Protein AF-A0AA38FTX9-F1 (afdb_monomer_lite)

Foldseek 3Di:
DDADPVRHDPDDDDDDDDPVVPDDPPPRPPPPDDPDDDPVNVVVVVVVCVVVVHDDDDDDDDCPVPPDDDPDDDDDDDDPPDDDPDPDDD

Secondary structure (DSSP, 8-state):
-EE-TTSSEEE--------GGGPPTTTTSS--------HHHHHHHHHHHHHTTPPP-----TTGGGSS---S----PPPTT---------

Structure (mmCIF, N/CA/C/O backbone):
data_AF-A0AA38FTX9-F1
#
_entry.id   AF-A0AA38FTX9-F1
#
loop_
_atom_site.group_PDB
_atom_site.id
_atom_site.type_symbol
_atom_site.label_atom_id
_atom_site.label_alt_id
_atom_site.label_comp_id
_atom_site.label_asym_id
_atom_site.label_entity_id
_atom_site.label_seq_id
_atom_site.pdbx_PDB_ins_code
_atom_site.Cartn_x
_atom_site.Cartn_y
_atom_site.Cartn_z
_atom_site.occupancy
_atom_site.B_iso_or_equiv
_atom_site.auth_seq_id
_atom_site.auth_comp_id
_atom_site.auth_asym_id
_atom_site.auth_atom_id
_atom_site.pdbx_PDB_model_num
ATOM 1 N N . THR A 1 1 ? 0.825 -12.753 -20.616 1.00 84.69 1 THR A N 1
ATOM 2 C CA . THR A 1 1 ? -0.546 -12.821 -21.178 1.00 84.69 1 THR A CA 1
ATOM 3 C C . THR A 1 1 ? -1.434 -13.677 -20.293 1.00 84.69 1 THR A C 1
ATOM 5 O O . THR A 1 1 ? -0.918 -14.575 -19.639 1.00 84.69 1 THR A O 1
ATOM 8 N N . LYS A 1 2 ? -2.730 -13.374 -20.184 1.00 88.56 2 LYS A N 1
ATOM 9 C CA . LYS A 1 2 ? -3.747 -14.222 -19.543 1.00 88.56 2 LYS A CA 1
ATOM 10 C C . LYS A 1 2 ? -4.626 -14.804 -20.646 1.00 88.56 2 LYS A C 1
ATOM 12 O O . LYS A 1 2 ? -5.015 -14.062 -21.544 1.00 88.56 2 LYS A O 1
ATOM 17 N N . TYR A 1 3 ? -4.926 -16.089 -20.545 1.00 92.56 3 TYR A N 1
ATOM 18 C CA . TYR A 1 3 ? -5.760 -16.824 -21.489 1.00 92.56 3 TYR A CA 1
ATOM 19 C C . TYR A 1 3 ? -7.094 -17.196 -20.833 1.00 92.56 3 TYR A C 1
ATOM 21 O O . TYR A 1 3 ? -7.174 -17.291 -19.602 1.00 92.56 3 TYR A O 1
ATOM 29 N N . LYS A 1 4 ? -8.134 -17.358 -21.649 1.00 92.00 4 LYS A N 1
ATOM 30 C CA . LYS A 1 4 ? -9.427 -17.923 -21.255 1.00 92.00 4 LYS A CA 1
ATOM 31 C C . LYS A 1 4 ? -9.331 -19.453 -21.201 1.00 92.00 4 LYS A C 1
ATOM 33 O O . LYS A 1 4 ? -8.337 -20.038 -21.626 1.00 92.00 4 LYS A O 1
ATOM 38 N N . SER A 1 5 ? -10.368 -20.108 -20.681 1.00 92.44 5 SER A N 1
ATOM 39 C CA . SER A 1 5 ? -10.448 -21.576 -20.613 1.00 92.44 5 SER A CA 1
ATOM 40 C C . SER A 1 5 ? -10.446 -22.258 -21.986 1.00 92.44 5 SER A C 1
ATOM 42 O O . SER A 1 5 ? -10.073 -23.419 -22.078 1.00 92.44 5 SER A O 1
ATOM 44 N N . ASP A 1 6 ? -10.830 -21.539 -23.043 1.00 93.44 6 ASP A N 1
ATOM 45 C CA . ASP A 1 6 ? -10.809 -21.993 -24.441 1.00 93.44 6 ASP A CA 1
ATOM 46 C C . ASP A 1 6 ? -9.450 -21.778 -25.143 1.00 93.44 6 ASP A C 1
ATOM 48 O O . ASP A 1 6 ? -9.313 -22.060 -26.331 1.00 93.44 6 ASP A O 1
ATOM 52 N N . GLY A 1 7 ? -8.441 -21.264 -24.431 1.00 88.81 7 GLY A N 1
ATOM 53 C CA . GLY A 1 7 ? -7.107 -20.994 -24.973 1.00 88.81 7 GLY A CA 1
ATOM 54 C C . GLY A 1 7 ? -6.972 -19.667 -25.728 1.00 88.81 7 GLY A C 1
ATOM 55 O O . GLY A 1 7 ? -5.856 -19.294 -26.092 1.00 88.81 7 GLY A O 1
ATOM 56 N N . THR A 1 8 ? -8.053 -18.906 -25.919 1.00 94.12 8 THR A N 1
ATOM 57 C CA . THR A 1 8 ? -7.977 -17.561 -26.511 1.00 94.12 8 THR A CA 1
ATOM 58 C C . THR A 1 8 ? -7.399 -16.542 -25.524 1.00 94.12 8 THR A C 1
ATOM 60 O O . THR A 1 8 ? -7.426 -16.725 -24.304 1.00 94.12 8 THR A O 1
ATOM 63 N N . ILE 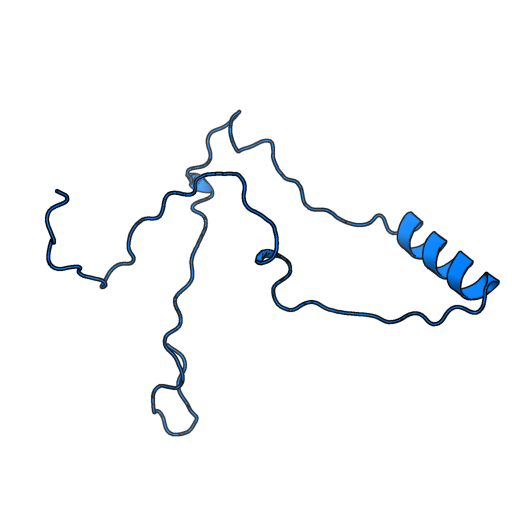A 1 9 ? -6.828 -15.449 -26.037 1.00 91.62 9 ILE A N 1
ATOM 64 C CA . ILE A 1 9 ? -6.224 -14.406 -25.198 1.00 91.62 9 ILE A CA 1
ATOM 65 C C . ILE A 1 9 ? -7.329 -13.610 -24.487 1.00 91.62 9 ILE A C 1
ATOM 67 O O . ILE A 1 9 ? -8.180 -13.000 -25.125 1.00 91.62 9 ILE A O 1
ATOM 71 N N . ASP A 1 10 ? -7.290 -13.595 -23.152 1.00 92.31 10 ASP A N 1
ATOM 72 C CA . ASP A 1 10 ? -8.188 -12.808 -22.294 1.00 92.31 10 ASP A CA 1
ATOM 73 C C . ASP A 1 10 ? -7.655 -11.381 -22.119 1.00 92.31 10 ASP A C 1
ATOM 75 O O . ASP A 1 10 ? -8.359 -10.399 -22.327 1.00 92.31 10 ASP A O 1
ATOM 79 N N . LYS A 1 11 ? -6.371 -11.256 -21.753 1.00 87.56 11 LYS A N 1
ATOM 80 C CA . LYS A 1 11 ? -5.693 -9.956 -21.653 1.00 87.56 11 LYS A CA 1
ATOM 81 C C . LYS A 1 11 ? -4.181 -10.057 -21.764 1.00 87.56 11 LYS A C 1
ATOM 83 O O . LYS A 1 11 ? -3.558 -10.977 -21.222 1.00 87.56 11 LYS A O 1
ATOM 88 N N . TYR A 1 12 ? -3.557 -9.046 -22.353 1.00 81.25 12 TYR A N 1
ATOM 89 C CA . TYR A 1 12 ? -2.117 -8.847 -22.231 1.00 81.25 12 TYR A CA 1
ATOM 90 C C . TYR A 1 12 ? -1.809 -8.250 -20.853 1.00 81.25 12 TYR A C 1
ATOM 92 O O . TYR A 1 12 ? -2.505 -7.366 -20.365 1.00 81.25 12 TYR A O 1
ATOM 100 N N . LYS A 1 13 ? -0.806 -8.806 -20.172 1.00 77.50 13 LYS A N 1
ATOM 101 C CA . LYS A 1 13 ? -0.347 -8.331 -18.863 1.00 77.50 13 LYS A CA 1
ATOM 102 C C . LYS A 1 13 ? 1.097 -7.892 -19.036 1.00 77.50 13 LYS A C 1
ATOM 104 O O . LYS A 1 13 ? 1.909 -8.729 -19.425 1.00 77.50 13 LYS A O 1
ATOM 109 N N . ALA A 1 14 ? 1.386 -6.644 -18.708 1.00 74.25 14 ALA A N 1
ATOM 110 C CA . ALA A 1 14 ? 2.735 -6.158 -18.466 1.00 74.25 14 ALA A CA 1
ATOM 111 C C . ALA A 1 14 ? 2.908 -5.942 -16.956 1.00 74.25 14 ALA A C 1
ATOM 113 O O . ALA A 1 14 ? 1.928 -5.710 -16.243 1.00 74.25 14 ALA A O 1
ATOM 114 N N . ARG A 1 15 ? 4.138 -6.072 -16.461 1.00 71.12 15 ARG A N 1
ATOM 115 C CA . ARG A 1 15 ? 4.498 -5.714 -15.087 1.00 71.12 15 ARG A CA 1
ATOM 116 C C . ARG A 1 15 ? 5.533 -4.606 -15.167 1.00 71.12 15 ARG A C 1
ATOM 118 O O . ARG A 1 15 ? 6.560 -4.796 -15.809 1.00 71.12 15 ARG A O 1
ATOM 125 N N . LEU A 1 16 ? 5.246 -3.483 -14.526 1.00 70.94 16 LEU A N 1
ATOM 126 C CA . LEU A 1 16 ? 6.256 -2.482 -14.219 1.00 70.94 16 LEU A CA 1
ATOM 127 C C . LEU A 1 16 ? 6.981 -2.948 -12.960 1.00 70.94 16 LEU A C 1
ATOM 129 O O . LEU A 1 16 ? 6.336 -3.389 -12.008 1.00 70.94 16 LEU A O 1
ATOM 133 N N . VAL A 1 17 ? 8.308 -2.918 -12.983 1.00 71.00 17 VAL A N 1
ATOM 134 C CA . VAL A 1 17 ? 9.141 -3.338 -11.855 1.00 71.00 17 VAL A CA 1
ATOM 135 C C . VAL A 1 17 ? 10.102 -2.204 -11.550 1.00 71.00 17 VAL A C 1
ATOM 137 O O . VAL A 1 17 ? 10.850 -1.779 -12.429 1.00 71.00 17 VAL A O 1
ATOM 140 N N . ALA A 1 18 ? 10.079 -1.727 -10.308 1.00 71.94 18 ALA A N 1
ATOM 141 C CA . ALA A 1 18 ? 11.083 -0.801 -9.813 1.00 71.94 18 ALA A CA 1
ATOM 142 C C . ALA A 1 18 ? 12.438 -1.521 -9.753 1.00 71.94 18 ALA A C 1
ATOM 144 O O . ALA A 1 18 ? 12.567 -2.590 -9.149 1.00 71.94 18 ALA A O 1
ATOM 145 N N . LYS A 1 19 ? 13.456 -0.953 -10.402 1.00 72.75 19 LYS A N 1
ATOM 146 C CA . LYS A 1 19 ? 14.827 -1.473 -10.384 1.00 72.75 19 LYS A CA 1
ATOM 147 C C . LYS A 1 19 ? 15.512 -1.049 -9.084 1.00 72.75 19 LYS A C 1
ATOM 149 O O . LYS A 1 19 ? 16.386 -0.197 -9.113 1.00 72.75 19 LYS A O 1
ATOM 154 N N . GLY A 1 20 ? 15.124 -1.638 -7.951 1.00 65.56 20 GLY A N 1
ATOM 155 C CA . GLY A 1 20 ? 15.657 -1.268 -6.626 1.00 65.56 20 GLY A CA 1
ATOM 156 C C . GLY A 1 20 ? 17.191 -1.317 -6.521 1.00 65.56 20 GLY A C 1
ATOM 157 O O . GLY A 1 20 ? 17.787 -0.544 -5.7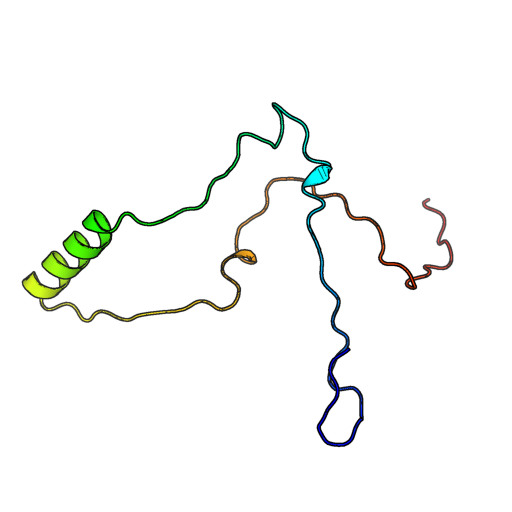91 1.00 65.56 20 GLY A O 1
ATOM 158 N N . TYR A 1 21 ? 17.856 -2.147 -7.333 1.00 65.25 21 TYR A N 1
ATOM 159 C CA . TYR A 1 21 ? 19.323 -2.188 -7.429 1.00 65.25 21 TYR A CA 1
ATOM 160 C C . TYR A 1 21 ? 19.963 -0.913 -8.011 1.00 65.25 21 TYR A C 1
ATOM 162 O O . TYR A 1 21 ? 21.180 -0.774 -7.966 1.00 65.25 21 TYR A O 1
ATOM 170 N N . ALA A 1 22 ? 19.172 -0.033 -8.628 1.00 67.25 22 ALA A N 1
ATOM 171 C CA . ALA A 1 22 ? 19.616 1.241 -9.184 1.00 67.25 22 ALA A CA 1
ATOM 172 C C . ALA A 1 22 ? 19.374 2.422 -8.226 1.00 67.25 22 ALA A C 1
ATOM 174 O O . ALA A 1 22 ? 19.662 3.554 -8.604 1.00 67.25 22 ALA A O 1
ATOM 175 N N . GLN A 1 23 ? 18.847 2.173 -7.020 1.00 67.19 23 GLN A N 1
ATOM 176 C CA . GLN A 1 23 ? 18.706 3.201 -5.987 1.00 67.19 23 GLN A CA 1
ATOM 177 C C . GLN A 1 23 ? 20.086 3.674 -5.525 1.00 67.19 23 GLN A C 1
ATOM 179 O O . GLN A 1 23 ? 20.989 2.858 -5.315 1.00 67.19 23 GLN A O 1
ATOM 184 N N . GLN A 1 24 ? 20.250 4.987 -5.368 1.00 67.19 24 GLN A N 1
ATOM 185 C CA . GLN A 1 24 ? 21.501 5.580 -4.895 1.00 67.19 24 GLN A CA 1
ATOM 186 C C . GLN A 1 24 ? 21.466 5.774 -3.372 1.00 67.19 24 GLN A C 1
ATOM 188 O O . GLN A 1 24 ? 20.519 6.343 -2.822 1.00 67.19 24 GLN A O 1
ATOM 193 N N . GLU A 1 25 ? 22.510 5.295 -2.688 1.00 63.88 25 GLU A N 1
ATOM 194 C CA . GLU A 1 25 ? 22.711 5.509 -1.251 1.00 63.88 25 GLU A CA 1
ATOM 195 C C . GLU A 1 25 ? 22.747 7.018 -0.945 1.00 63.88 25 GLU A C 1
ATOM 197 O O . GLU A 1 25 ? 23.492 7.764 -1.579 1.00 63.88 25 GLU A O 1
ATOM 202 N N . GLY A 1 26 ? 21.913 7.475 -0.004 1.00 66.25 26 GLY A N 1
ATOM 203 C CA . GLY A 1 26 ? 21.803 8.890 0.377 1.00 66.25 26 GLY A CA 1
ATOM 204 C C . GLY A 1 26 ? 20.867 9.758 -0.479 1.00 66.25 26 GLY A C 1
ATOM 205 O O . GLY A 1 26 ? 20.727 10.939 -0.171 1.00 66.25 26 GLY A O 1
ATOM 206 N N . ILE A 1 27 ? 20.224 9.202 -1.515 1.00 67.69 27 ILE A N 1
ATOM 207 C CA . ILE A 1 27 ? 19.195 9.894 -2.318 1.00 67.69 27 ILE A CA 1
ATOM 208 C C . ILE A 1 27 ? 17.849 9.175 -2.161 1.00 67.69 27 ILE A C 1
ATOM 210 O O . ILE A 1 27 ? 16.934 9.734 -1.572 1.00 67.69 27 ILE A O 1
ATOM 214 N N . ASP A 1 28 ? 17.763 7.904 -2.569 1.00 61.84 28 ASP A N 1
ATOM 215 C CA . ASP A 1 28 ? 16.501 7.131 -2.569 1.00 61.84 28 ASP A CA 1
ATOM 216 C C . ASP A 1 28 ? 16.457 6.042 -1.479 1.00 61.84 28 ASP A C 1
ATOM 218 O O . ASP A 1 28 ? 15.484 5.299 -1.349 1.00 61.84 28 ASP A O 1
ATOM 222 N N . TYR A 1 29 ? 17.559 5.874 -0.741 1.00 60.94 29 TYR A N 1
ATOM 223 C CA . TYR A 1 29 ? 17.776 4.731 0.155 1.00 60.94 29 TYR A CA 1
ATOM 224 C C . TYR A 1 29 ? 17.118 4.893 1.532 1.00 60.94 29 TYR A C 1
ATOM 226 O O . TYR A 1 29 ? 16.786 3.898 2.174 1.00 60.94 29 TYR A O 1
ATOM 234 N N . GLU A 1 30 ? 16.928 6.130 2.000 1.00 58.28 30 GLU A N 1
ATOM 235 C CA . GLU A 1 30 ? 16.367 6.400 3.334 1.00 58.28 30 GLU A CA 1
ATOM 236 C C . GLU A 1 30 ? 14.845 6.607 3.330 1.00 58.28 30 GLU A C 1
ATOM 238 O O . GLU A 1 30 ? 14.200 6.523 4.377 1.00 58.28 30 GLU A O 1
ATOM 243 N N . GLU A 1 31 ? 14.230 6.787 2.160 1.00 57.16 31 GLU A N 1
ATOM 244 C CA . GLU A 1 31 ? 12.789 7.018 2.036 1.00 57.16 31 GLU A CA 1
ATOM 245 C C . GLU A 1 31 ? 11.994 5.706 1.991 1.00 57.16 31 GLU A C 1
ATOM 247 O O . GLU A 1 31 ? 11.333 5.355 1.016 1.00 57.16 31 GLU A O 1
ATOM 252 N N . THR A 1 32 ? 12.024 4.944 3.086 1.00 54.84 32 THR A N 1
ATOM 253 C CA . THR A 1 32 ? 11.150 3.770 3.246 1.00 54.84 32 THR A CA 1
ATOM 254 C C . THR A 1 32 ? 9.913 4.133 4.068 1.00 54.84 32 THR A C 1
ATOM 256 O O . THR A 1 32 ? 9.786 3.769 5.238 1.00 54.84 32 THR A O 1
ATOM 259 N N . PHE A 1 33 ? 8.960 4.849 3.467 1.00 54.62 33 PHE A N 1
ATOM 260 C CA . PHE A 1 33 ? 7.678 5.142 4.116 1.00 54.62 33 PHE A CA 1
ATOM 261 C C . PHE A 1 33 ? 6.650 4.046 3.825 1.00 54.62 33 PHE A C 1
ATOM 263 O O . PHE A 1 33 ? 5.854 4.129 2.894 1.00 54.62 33 PHE A O 1
ATOM 270 N N . ALA A 1 34 ? 6.626 3.010 4.665 1.00 58.25 34 ALA A N 1
ATOM 271 C CA . ALA A 1 34 ? 5.467 2.129 4.768 1.00 58.25 34 ALA A CA 1
ATOM 272 C C . ALA A 1 34 ? 4.549 2.653 5.890 1.00 58.25 34 ALA A C 1
ATOM 274 O O . ALA A 1 34 ? 4.907 2.532 7.066 1.00 58.25 34 ALA A O 1
ATOM 275 N N . PRO A 1 35 ? 3.370 3.231 5.586 1.00 60.44 35 PRO A N 1
ATOM 276 C CA . PRO A 1 35 ? 2.434 3.674 6.612 1.00 60.44 35 PRO A CA 1
ATOM 277 C C . PRO A 1 35 ? 1.768 2.456 7.266 1.00 60.44 35 PRO A C 1
ATOM 279 O O . PRO A 1 35 ? 0.672 2.037 6.899 1.00 60.44 35 PRO A O 1
ATOM 282 N N . ILE A 1 36 ? 2.441 1.857 8.247 1.00 71.19 36 ILE A N 1
ATOM 283 C CA . ILE A 1 36 ? 1.882 0.770 9.051 1.00 71.19 36 ILE A CA 1
ATOM 284 C C . ILE A 1 36 ? 1.200 1.390 10.269 1.00 71.19 36 ILE A C 1
ATOM 286 O O . ILE A 1 36 ? 1.848 1.941 11.163 1.00 71.19 36 ILE A O 1
ATOM 290 N N . ALA A 1 37 ? -0.127 1.284 10.328 1.00 80.88 37 ALA A N 1
ATOM 291 C CA . ALA A 1 37 ? -0.872 1.665 11.518 1.00 80.88 37 ALA A CA 1
ATOM 292 C C . ALA A 1 37 ? -0.405 0.828 12.723 1.00 80.88 37 ALA A C 1
ATOM 294 O O . ALA A 1 37 ? -0.364 -0.403 12.677 1.00 80.88 37 ALA A O 1
ATOM 295 N N . LYS A 1 38 ? -0.068 1.494 13.834 1.00 88.31 38 LYS A N 1
ATOM 296 C CA . LYS A 1 38 ? 0.301 0.806 15.078 1.00 88.31 38 LYS A CA 1
ATOM 297 C C . LYS A 1 38 ? -0.916 0.073 15.638 1.00 88.31 38 LYS A C 1
ATOM 299 O O . LYS A 1 38 ? -1.993 0.654 15.763 1.00 88.31 38 LYS A O 1
ATOM 304 N N . ILE A 1 39 ? -0.723 -1.167 16.089 1.00 91.56 39 ILE A N 1
ATOM 305 C CA . ILE A 1 39 ? -1.811 -1.989 16.644 1.00 91.56 39 ILE A CA 1
ATOM 306 C C . ILE A 1 39 ? -2.534 -1.308 17.818 1.00 91.56 39 ILE A C 1
ATOM 308 O O . ILE A 1 39 ? -3.755 -1.381 17.918 1.00 91.56 39 ILE A O 1
ATOM 312 N N . LYS A 1 40 ? -1.799 -0.565 18.659 1.00 94.62 40 LYS A N 1
ATOM 313 C CA . LYS A 1 40 ? -2.371 0.206 19.775 1.00 94.62 40 LYS A CA 1
ATOM 314 C C . LYS A 1 40 ? -3.379 1.256 19.298 1.00 94.62 40 LYS A C 1
ATOM 316 O O . LYS A 1 40 ? -4.414 1.433 19.929 1.00 94.62 40 LYS A O 1
ATOM 321 N N . THR A 1 41 ? -3.102 1.913 18.172 1.00 93.25 41 THR A N 1
ATOM 322 C CA . THR A 1 41 ? -4.001 2.904 17.568 1.00 93.25 41 THR A CA 1
ATOM 323 C C . THR A 1 41 ? -5.279 2.240 17.060 1.00 93.25 41 THR A C 1
ATOM 325 O O . THR A 1 41 ? -6.369 2.737 17.326 1.00 93.25 41 THR A O 1
ATOM 328 N N . ILE A 1 42 ? -5.163 1.080 16.404 1.00 92.69 42 ILE A N 1
ATOM 329 C CA . ILE A 1 42 ? -6.320 0.304 15.925 1.00 92.69 42 ILE A CA 1
ATOM 330 C C . ILE A 1 42 ? -7.204 -0.131 17.102 1.00 92.69 42 ILE A C 1
ATOM 332 O O . ILE A 1 42 ? -8.418 0.065 17.074 1.00 92.69 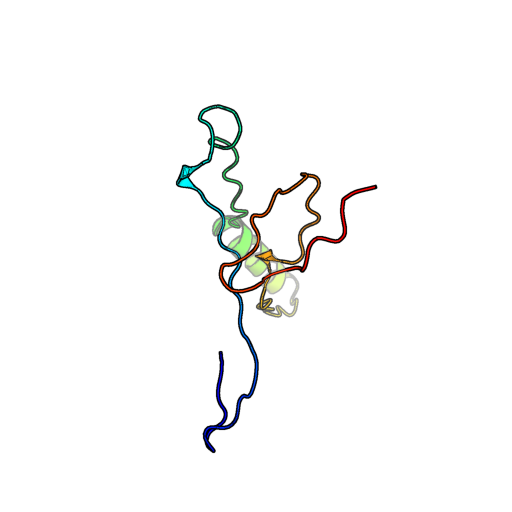42 ILE A O 1
ATOM 336 N N . MET A 1 43 ? -6.601 -0.664 18.169 1.00 95.69 43 MET A N 1
ATOM 337 C CA . MET A 1 43 ? -7.335 -1.066 19.374 1.00 95.69 43 MET A CA 1
ATOM 338 C C . MET A 1 43 ? -8.053 0.115 20.037 1.00 95.69 43 MET A C 1
ATOM 340 O O . MET A 1 43 ? -9.198 -0.031 20.457 1.00 95.69 43 MET A O 1
ATOM 344 N N . MET A 1 44 ? -7.416 1.290 20.095 1.00 96.62 44 MET A N 1
ATOM 345 C CA . MET A 1 44 ? -8.042 2.504 20.627 1.00 96.62 44 MET A CA 1
ATOM 346 C C . MET A 1 44 ? -9.285 2.902 19.821 1.00 96.62 44 MET A C 1
ATOM 348 O O . MET A 1 44 ? -10.320 3.215 20.405 1.00 96.62 44 MET A O 1
ATOM 352 N N . ILE A 1 45 ? -9.216 2.831 18.488 1.00 95.62 45 ILE A N 1
ATOM 353 C CA . ILE A 1 45 ? -10.361 3.113 17.610 1.00 95.62 45 ILE A CA 1
ATOM 354 C C . ILE A 1 45 ? -11.505 2.122 17.870 1.00 95.62 45 ILE A C 1
ATOM 356 O O . ILE A 1 45 ? -12.658 2.540 17.957 1.00 95.62 45 ILE A O 1
ATOM 360 N N . PHE A 1 46 ? -11.212 0.830 18.059 1.00 96.38 46 PHE A N 1
ATOM 361 C CA . PHE A 1 46 ? -12.246 -0.155 18.401 1.00 96.38 46 PHE A CA 1
ATOM 362 C C . PHE A 1 46 ? -12.851 0.049 19.790 1.00 96.38 46 PHE A C 1
ATOM 364 O O . PHE A 1 46 ? -14.060 -0.132 19.953 1.00 96.38 46 PHE A O 1
ATOM 371 N N . ALA A 1 47 ? -12.052 0.456 20.778 1.00 96.94 47 ALA A N 1
ATOM 372 C CA . ALA A 1 47 ? -12.560 0.792 22.105 1.00 96.94 47 ALA A CA 1
ATOM 373 C C . ALA A 1 47 ? -13.565 1.954 22.032 1.00 96.94 47 ALA A C 1
ATOM 375 O O . ALA A 1 47 ? -14.661 1.852 22.582 1.00 96.94 47 ALA A O 1
ATOM 376 N N . LEU A 1 48 ? -13.239 3.004 21.270 1.00 97.31 48 LEU A N 1
ATOM 377 C CA . LEU A 1 48 ? -14.140 4.133 21.023 1.00 97.31 48 LEU A CA 1
ATOM 378 C C . LEU A 1 48 ? -15.394 3.697 20.258 1.00 97.31 48 LEU A C 1
ATOM 380 O O . LEU A 1 48 ? -16.506 4.015 20.672 1.00 97.31 48 LEU A O 1
ATOM 384 N N . ALA A 1 49 ? -15.239 2.918 19.186 1.00 97.19 49 ALA A N 1
ATOM 385 C CA . ALA A 1 49 ? -16.379 2.429 18.417 1.00 97.19 49 ALA A CA 1
ATOM 386 C C . ALA A 1 49 ? -17.347 1.615 19.289 1.00 97.19 49 ALA A C 1
ATOM 388 O O . ALA A 1 49 ? -18.557 1.795 19.196 1.00 97.19 49 ALA A O 1
ATOM 389 N N . THR A 1 50 ? -16.822 0.785 20.193 1.00 96.88 50 THR A N 1
ATOM 390 C CA . THR A 1 50 ? -17.637 0.012 21.141 1.00 96.88 50 THR A CA 1
ATOM 391 C C . THR A 1 50 ? -18.322 0.922 22.163 1.00 96.88 50 THR A C 1
ATOM 393 O O . THR A 1 50 ? -19.514 0.764 22.414 1.00 96.88 50 THR A O 1
ATOM 396 N N . GLN A 1 51 ? -17.600 1.903 22.716 1.00 97.62 51 GLN A N 1
ATOM 397 C CA . GLN A 1 51 ? -18.134 2.850 23.701 1.00 97.62 51 GLN A CA 1
ATOM 398 C C . GLN A 1 51 ? -19.290 3.691 23.141 1.00 97.62 51 GLN A C 1
ATOM 400 O O . GLN A 1 51 ? -20.265 3.940 23.847 1.00 97.62 51 GLN A O 1
ATOM 405 N N . PHE A 1 52 ? -19.191 4.121 21.883 1.00 97.19 52 PHE A N 1
ATOM 406 C CA . PHE A 1 52 ? -20.195 4.968 21.234 1.00 97.19 52 PHE A CA 1
ATOM 407 C C . PHE A 1 52 ? -21.199 4.189 20.368 1.00 97.19 52 PHE A C 1
ATOM 409 O O . PHE A 1 52 ? -22.041 4.800 19.709 1.00 97.19 52 PHE A O 1
ATOM 416 N N . GLY A 1 53 ? -21.124 2.854 20.345 1.00 96.31 53 GLY A N 1
ATOM 417 C CA . GLY A 1 53 ? -22.010 2.008 19.538 1.00 96.31 53 GLY A CA 1
ATOM 418 C C . GLY A 1 53 ? -21.856 2.209 18.024 1.00 96.31 53 GLY A C 1
ATOM 419 O O . GLY A 1 53 ? -22.818 2.036 17.272 1.00 96.31 53 GLY A O 1
ATOM 420 N N . TRP A 1 54 ? -20.672 2.607 17.556 1.00 97.81 54 TRP A N 1
ATOM 421 C CA . TRP A 1 54 ? -20.399 2.817 16.137 1.00 97.81 54 TRP A CA 1
ATOM 422 C C . TRP A 1 54 ? -20.274 1.494 15.387 1.00 97.81 54 TRP A C 1
ATOM 424 O O . TRP A 1 54 ? -19.653 0.536 15.848 1.00 97.81 54 TRP A O 1
ATOM 434 N N . LYS A 1 55 ? -20.821 1.464 14.170 1.00 95.25 55 LYS A N 1
ATOM 435 C CA . LYS A 1 55 ? -20.617 0.349 13.246 1.00 95.25 55 LYS A CA 1
ATOM 436 C C . LYS A 1 55 ? -19.244 0.470 12.599 1.00 95.25 55 LYS A C 1
ATOM 438 O O . LYS A 1 55 ? -18.903 1.502 12.028 1.00 95.25 55 LYS A O 1
ATOM 443 N N . VAL A 1 56 ? -18.477 -0.609 12.673 1.00 94.19 56 VAL A N 1
ATOM 444 C CA . VAL A 1 56 ? -17.177 -0.730 12.017 1.00 94.19 56 VAL A CA 1
ATOM 445 C C . VAL A 1 56 ? -17.368 -1.449 10.687 1.00 94.19 56 VAL A C 1
ATOM 447 O O . VAL A 1 56 ? -17.988 -2.510 10.633 1.00 94.19 56 VAL A O 1
ATOM 450 N N . HIS A 1 57 ? -16.790 -0.893 9.626 1.00 92.50 57 HIS A N 1
ATOM 451 C CA . HIS A 1 57 ? -16.750 -1.507 8.305 1.00 92.50 57 HIS A CA 1
ATOM 452 C C . HIS A 1 57 ? -15.294 -1.700 7.879 1.00 92.50 57 HIS A C 1
ATOM 454 O O . HIS A 1 57 ? -14.475 -0.796 8.030 1.00 92.50 57 HIS A O 1
ATOM 460 N N . GLN A 1 58 ? -14.972 -2.879 7.352 1.00 89.44 58 GLN A N 1
ATOM 461 C CA . GLN A 1 58 ? -13.661 -3.169 6.780 1.00 89.44 58 GLN A CA 1
ATOM 462 C C . GLN A 1 58 ? -13.710 -2.940 5.268 1.00 89.44 58 GLN A C 1
ATOM 464 O O . GLN A 1 58 ? -14.593 -3.466 4.591 1.00 89.44 58 GLN A O 1
ATOM 469 N N . MET A 1 59 ? -12.741 -2.194 4.738 1.00 85.75 59 MET A N 1
ATOM 470 C CA . MET A 1 59 ? -12.534 -2.029 3.301 1.00 85.75 59 MET A CA 1
ATOM 471 C C . MET A 1 59 ? -11.105 -2.446 2.960 1.00 85.75 59 MET A C 1
ATOM 473 O O . MET A 1 59 ? -10.152 -1.826 3.421 1.00 85.75 59 MET A O 1
ATOM 477 N N . ASP A 1 60 ? -10.967 -3.503 2.163 1.00 83.75 60 ASP A N 1
ATOM 478 C CA . ASP A 1 60 ? -9.695 -3.886 1.554 1.00 83.75 60 ASP A CA 1
ATOM 479 C C . ASP A 1 60 ?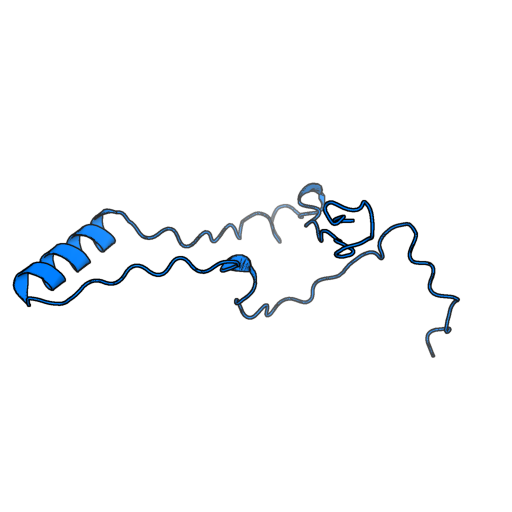 -9.637 -3.315 0.133 1.00 83.75 60 ASP A C 1
ATOM 481 O O . ASP A 1 60 ? -10.437 -3.676 -0.738 1.00 83.75 60 ASP A O 1
ATOM 485 N N . VAL A 1 61 ? -8.727 -2.369 -0.093 1.00 77.00 61 VAL A N 1
ATOM 486 C CA . VAL A 1 61 ? -8.585 -1.697 -1.385 1.00 77.00 61 VAL A CA 1
ATOM 487 C C . VAL A 1 61 ? -7.617 -2.492 -2.245 1.00 77.00 61 VAL A C 1
ATOM 489 O O . VAL A 1 61 ? -6.400 -2.463 -2.051 1.00 77.00 61 VAL A O 1
ATOM 492 N N . LYS A 1 62 ? -8.151 -3.151 -3.277 1.00 71.06 62 LYS A N 1
ATOM 493 C CA . LYS A 1 62 ? -7.315 -3.701 -4.347 1.00 71.06 62 LYS A CA 1
ATOM 494 C C . LYS A 1 62 ? -6.570 -2.541 -5.010 1.00 71.06 62 LYS A C 1
ATOM 496 O O . LYS A 1 62 ? -7.205 -1.671 -5.596 1.00 71.06 62 LYS A O 1
ATOM 501 N N . SER A 1 63 ? -5.239 -2.564 -4.923 1.00 62.31 63 SER A N 1
ATOM 502 C CA . SER A 1 63 ? -4.324 -1.558 -5.488 1.00 62.31 63 SER A CA 1
ATOM 503 C C . SER A 1 63 ? -4.134 -0.270 -4.672 1.00 62.31 63 SER A C 1
ATOM 505 O O . SER A 1 63 ? -3.966 0.795 -5.257 1.00 62.31 63 SER A O 1
ATOM 507 N N . ALA A 1 64 ? -4.078 -0.346 -3.338 1.00 60.19 64 ALA A N 1
ATOM 508 C CA . ALA A 1 64 ? -3.730 0.811 -2.496 1.00 60.19 64 ALA A CA 1
ATOM 509 C C . ALA A 1 64 ? -2.397 1.497 -2.887 1.00 60.19 64 ALA A C 1
ATOM 511 O O . ALA A 1 64 ? -2.26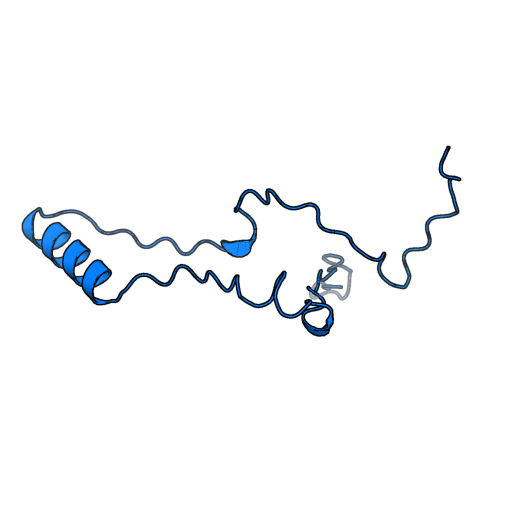4 2.703 -2.731 1.00 60.19 64 ALA A O 1
ATOM 512 N N . PHE A 1 65 ? -1.449 0.755 -3.474 1.00 57.78 65 PHE A N 1
ATOM 513 C CA . PHE A 1 65 ? -0.178 1.291 -3.981 1.00 57.78 65 PHE A CA 1
ATOM 514 C C . PHE A 1 65 ? -0.305 2.199 -5.217 1.00 57.78 65 PHE A C 1
ATOM 516 O O . PHE A 1 65 ? 0.655 2.879 -5.553 1.00 57.78 65 PHE A O 1
ATOM 523 N N . LEU A 1 66 ? -1.438 2.185 -5.930 1.00 57.50 66 LEU A N 1
ATOM 524 C CA . LEU A 1 66 ? -1.592 2.885 -7.216 1.00 57.50 66 LEU A CA 1
ATOM 525 C C . LEU A 1 66 ? -2.368 4.207 -7.122 1.00 57.50 66 LEU A C 1
ATOM 527 O O . LEU A 1 66 ? -2.541 4.861 -8.143 1.00 57.50 66 LEU A O 1
ATOM 531 N N . ASN A 1 67 ? -2.852 4.587 -5.935 1.00 59.94 67 ASN A N 1
ATOM 532 C CA . ASN A 1 67 ? -3.709 5.768 -5.747 1.00 59.94 67 ASN A CA 1
ATOM 533 C C . ASN A 1 67 ? -3.029 6.894 -4.945 1.00 59.94 67 ASN A C 1
ATOM 535 O O . ASN A 1 67 ? -3.721 7.756 -4.410 1.00 59.94 67 ASN A O 1
ATOM 539 N N . GLY A 1 68 ? -1.703 6.857 -4.797 1.00 65.50 68 GLY A N 1
ATOM 540 C CA . GLY A 1 68 ? -0.942 7.971 -4.236 1.00 65.50 68 GLY A CA 1
ATOM 541 C C . GLY A 1 68 ? -0.560 8.954 -5.337 1.00 65.50 68 GLY A C 1
ATOM 542 O O . GLY A 1 68 ? -0.151 8.525 -6.416 1.00 65.50 68 GLY A O 1
ATOM 543 N N . ASP A 1 69 ? -0.681 10.252 -5.066 1.00 66.38 69 ASP A N 1
ATOM 544 C CA . ASP A 1 69 ? -0.102 11.271 -5.936 1.00 66.38 69 ASP A CA 1
ATOM 545 C C . ASP A 1 69 ? 1.423 11.136 -5.891 1.00 66.38 69 ASP A C 1
ATOM 547 O O . ASP A 1 69 ? 2.039 11.258 -4.832 1.00 66.38 69 ASP A O 1
ATOM 551 N N . LEU A 1 70 ? 2.029 10.853 -7.042 1.00 70.75 70 LEU A N 1
ATOM 552 C CA . LEU A 1 70 ? 3.476 10.790 -7.179 1.00 70.75 70 LEU A CA 1
ATOM 553 C C . LEU A 1 70 ? 3.977 12.174 -7.593 1.00 70.75 70 LEU A C 1
ATOM 555 O O . LEU A 1 70 ? 3.724 12.611 -8.714 1.00 70.75 70 LEU A O 1
ATOM 559 N N . GLN A 1 71 ? 4.644 12.879 -6.678 1.00 71.81 71 GLN A N 1
ATOM 560 C CA . GLN A 1 71 ? 5.234 14.194 -6.969 1.00 71.81 71 GLN A CA 1
ATOM 561 C C . GLN A 1 71 ? 6.553 14.090 -7.750 1.00 71.81 71 GLN A C 1
ATOM 563 O O . GLN A 1 71 ? 7.011 15.074 -8.324 1.00 71.81 71 GLN A O 1
ATOM 568 N N . GLU A 1 72 ? 7.151 12.903 -7.777 1.00 71.56 72 GLU A N 1
ATOM 569 C CA . GLU A 1 72 ? 8.440 12.638 -8.404 1.00 71.56 72 GLU A CA 1
ATOM 570 C C . GLU A 1 72 ? 8.305 12.260 -9.882 1.00 71.56 72 GLU A C 1
ATOM 572 O O . GLU A 1 72 ? 7.366 11.578 -10.305 1.00 71.56 72 GLU A O 1
ATOM 577 N N . GLU A 1 73 ? 9.293 12.666 -10.679 1.00 72.38 73 GLU A N 1
ATOM 578 C CA . GLU A 1 73 ? 9.401 12.266 -12.077 1.00 72.38 73 GLU A CA 1
ATOM 579 C C . GLU A 1 73 ? 10.055 10.880 -12.181 1.00 72.38 73 GLU A C 1
ATOM 581 O O . GLU A 1 73 ? 11.225 10.697 -11.848 1.00 72.38 73 GLU A O 1
ATOM 586 N N . VAL A 1 74 ? 9.304 9.885 -12.665 1.00 73.56 74 VAL A N 1
ATOM 587 C CA . VAL A 1 74 ? 9.801 8.509 -12.812 1.00 73.56 74 VAL A CA 1
ATOM 588 C C . VAL A 1 74 ? 10.154 8.204 -14.261 1.00 73.56 74 VAL A C 1
ATOM 590 O O . VAL A 1 74 ? 9.298 8.195 -15.147 1.00 73.56 74 VAL A O 1
ATOM 593 N N . TYR A 1 75 ? 11.418 7.851 -14.487 1.00 75.12 75 TYR A N 1
ATOM 594 C CA . TYR A 1 75 ? 11.919 7.412 -15.786 1.00 75.12 75 TYR A CA 1
ATOM 595 C C . TYR A 1 75 ? 11.714 5.905 -15.983 1.00 75.12 75 TYR A C 1
ATOM 597 O O . TYR A 1 75 ? 11.950 5.096 -15.085 1.00 75.12 75 TYR A O 1
ATOM 605 N N . MET A 1 76 ? 11.304 5.501 -17.189 1.00 76.81 76 MET A N 1
ATOM 606 C CA . MET A 1 76 ? 11.018 4.103 -17.516 1.00 76.81 76 MET A CA 1
ATOM 607 C C . MET A 1 76 ? 11.692 3.683 -18.818 1.00 76.81 76 MET A C 1
ATOM 609 O O . MET A 1 76 ? 11.606 4.366 -19.836 1.00 76.81 76 MET A O 1
ATOM 613 N N . THR A 1 77 ? 12.331 2.514 -18.805 1.00 77.38 77 THR A N 1
ATOM 614 C CA . THR A 1 77 ? 12.803 1.876 -20.036 1.00 77.38 77 THR A CA 1
ATOM 615 C C . THR A 1 77 ? 11.653 1.128 -20.702 1.00 77.38 77 THR A C 1
ATOM 617 O O . THR A 1 77 ? 10.886 0.428 -20.041 1.00 77.38 77 THR A O 1
ATOM 620 N N . GLN A 1 78 ? 11.559 1.244 -22.022 1.00 80.25 78 GLN A N 1
ATOM 621 C CA . GLN A 1 78 ? 10.594 0.504 -22.825 1.00 80.25 78 GLN A CA 1
ATOM 622 C C . GLN A 1 78 ? 10.798 -1.018 -22.684 1.00 80.25 78 GLN A C 1
ATOM 624 O O . GLN A 1 78 ? 11.944 -1.473 -22.700 1.00 80.25 78 GLN A O 1
ATOM 629 N N . PRO A 1 79 ? 9.721 -1.814 -22.538 1.00 75.69 79 PRO A N 1
ATOM 630 C CA . PRO A 1 79 ? 9.837 -3.265 -22.444 1.00 75.69 79 PRO A CA 1
ATOM 631 C C . PRO A 1 79 ? 10.351 -3.882 -23.749 1.00 75.69 79 PRO A C 1
ATOM 633 O O . PRO A 1 79 ? 10.000 -3.443 -24.846 1.00 75.69 79 PRO A O 1
ATOM 636 N N . GLU A 1 80 ? 11.135 -4.952 -23.619 1.00 72.12 80 GLU A N 1
ATOM 637 C CA . GLU A 1 80 ? 11.610 -5.737 -24.759 1.00 72.12 80 GLU A CA 1
ATOM 638 C C . GLU A 1 80 ? 10.431 -6.257 -25.598 1.00 72.12 80 GLU A C 1
ATOM 640 O O . GLU A 1 80 ? 9.426 -6.740 -25.072 1.00 72.12 80 GLU A O 1
ATOM 645 N N . GLY A 1 81 ? 10.546 -6.138 -26.923 1.00 70.94 81 GLY A N 1
ATOM 646 C CA . GLY A 1 81 ? 9.503 -6.540 -27.872 1.00 70.94 81 GLY A CA 1
ATOM 647 C C . GLY A 1 81 ? 8.482 -5.452 -28.217 1.00 70.94 81 GLY A C 1
ATOM 648 O O . GLY A 1 81 ? 7.698 -5.641 -29.146 1.00 70.94 81 GLY A O 1
ATOM 649 N N . TYR A 1 82 ? 8.510 -4.298 -27.544 1.00 69.31 82 TYR A N 1
ATOM 650 C CA . TYR A 1 82 ? 7.803 -3.107 -28.008 1.00 69.31 82 TYR A CA 1
ATOM 651 C C . TYR A 1 82 ? 8.770 -2.264 -28.846 1.00 69.31 82 TYR A C 1
ATOM 653 O O . TYR A 1 82 ? 9.619 -1.568 -28.306 1.00 69.31 82 TYR A O 1
ATOM 661 N N . VAL A 1 83 ? 8.687 -2.379 -30.174 1.00 66.88 83 VAL A N 1
ATOM 662 C CA . VAL A 1 83 ? 9.506 -1.601 -31.115 1.00 66.88 83 VAL A CA 1
ATOM 663 C C . VAL A 1 83 ? 8.667 -0.426 -31.595 1.00 66.88 83 VAL A C 1
ATOM 665 O O . VAL A 1 83 ? 7.780 -0.604 -32.429 1.00 66.88 83 VAL A O 1
ATOM 668 N N . ILE A 1 84 ? 8.922 0.778 -31.082 1.00 63.00 84 ILE A N 1
ATOM 669 C CA . ILE A 1 84 ? 8.402 1.984 -31.734 1.00 63.00 84 ILE A CA 1
ATOM 670 C C . ILE A 1 84 ? 9.256 2.206 -32.991 1.00 63.00 84 ILE A C 1
ATOM 672 O O . ILE A 1 84 ? 10.464 2.421 -32.855 1.00 63.00 84 ILE A O 1
ATOM 676 N N . PRO A 1 85 ? 8.692 2.179 -34.213 1.00 60.62 85 PRO A N 1
ATOM 677 C CA . PRO A 1 85 ? 9.406 2.704 -35.366 1.00 60.62 85 PRO A CA 1
ATOM 678 C C . PRO A 1 85 ? 9.634 4.189 -35.092 1.00 60.62 85 PRO A C 1
ATOM 680 O O . PRO A 1 85 ? 8.676 4.951 -34.991 1.00 60.62 85 PRO A O 1
ATOM 683 N N . ARG A 1 86 ? 10.900 4.551 -34.863 1.00 52.84 86 ARG A N 1
ATOM 684 C CA . ARG A 1 86 ? 11.402 5.897 -34.567 1.00 52.84 86 ARG A CA 1
ATOM 685 C C . ARG A 1 86 ? 10.523 6.970 -35.224 1.00 52.84 86 ARG A C 1
ATOM 687 O O . ARG A 1 86 ? 10.679 7.253 -36.407 1.00 52.84 86 ARG A O 1
ATOM 694 N N . LYS A 1 87 ? 9.630 7.594 -34.455 1.00 53.47 87 LYS A N 1
ATOM 695 C CA . LYS A 1 87 ? 9.260 8.974 -34.747 1.00 53.47 87 LYS A CA 1
ATOM 696 C C . LYS A 1 87 ? 10.356 9.771 -34.072 1.00 53.47 87 LYS A C 1
ATOM 698 O O . LYS A 1 87 ? 10.446 9.770 -32.847 1.00 53.47 87 LYS A O 1
ATOM 703 N N . GLU A 1 88 ? 11.286 10.254 -34.888 1.00 43.25 88 GLU A N 1
ATOM 704 C CA . GLU A 1 88 ? 12.353 11.138 -34.442 1.00 43.25 88 GLU A CA 1
ATOM 705 C C . 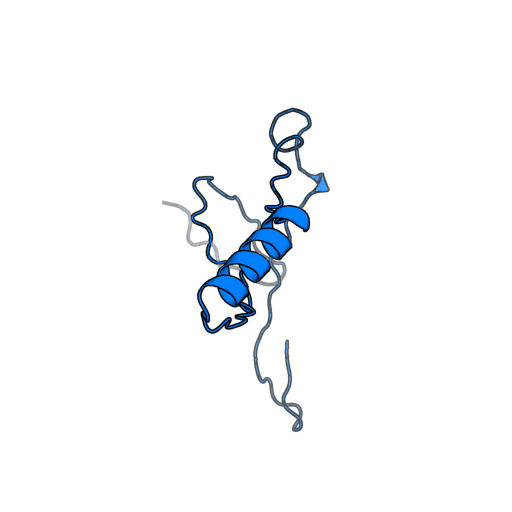GLU A 1 88 ? 11.748 12.186 -33.515 1.00 43.25 88 GLU A C 1
ATOM 707 O O . GLU A 1 88 ? 10.715 12.779 -33.832 1.00 43.25 88 GLU A O 1
ATOM 712 N N . MET A 1 89 ? 12.341 12.310 -32.328 1.00 41.91 89 MET A N 1
ATOM 713 C CA . MET A 1 89 ? 12.060 13.421 -31.436 1.00 41.91 89 MET A CA 1
ATOM 714 C C . MET A 1 89 ? 12.394 14.680 -32.233 1.00 41.91 89 MET A C 1
ATOM 716 O O . MET A 1 89 ? 13.552 14.878 -32.602 1.00 41.91 89 MET A O 1
ATOM 720 N N . MET A 1 90 ? 11.364 15.448 -32.567 1.00 35.12 90 MET A N 1
ATOM 721 C CA . MET A 1 90 ? 11.497 16.822 -33.027 1.00 35.12 90 MET A CA 1
ATOM 722 C C . MET A 1 90 ? 11.298 17.725 -31.821 1.00 35.12 90 MET A C 1
ATOM 724 O O . MET A 1 90 ? 10.364 17.422 -31.040 1.00 35.12 90 MET A O 1
#

Sequence (90 aa):
TKYKSDGTIDKYKARLVAKGYAQQEGIDYEETFAPIAKIKTIMMIFALATQFGWKVHQMDVKSAFLNGDLQEEVYMTQPEGYVIPRKEMM

Organism: Taxus chinensis (NCBI:txid29808)

InterPro domains:
  IPR013103 Reverse transcriptase, RNA-dependent DNA polymerase [PF07727] (6-85)

pLDDT: mean 76.14, std 15.29, range [35.12, 97.81]

Radius of gyration: 22.0 Å; chains: 1; bounding box: 45×39×59 Å